Protein AF-A0A0E9MZZ8-F1 (afdb_monomer)

pLDDT: mean 83.66, std 13.47, range [46.06, 94.0]

Secondary structure (DSSP, 8-state):
-EEEEEEEEETT--EEEEEEEES---HHHHHHHHHHHHHHHHSSSTTEEEEEEEEEPTTSHHHHHHHHHHHHHT-S--------

Radius of gyration: 16.67 Å; Cα contacts (8 Å, |Δi|>4): 107; chains: 1; bounding box: 50×29×42 Å

Foldseek 3Di:
DFKKWKWWAFPVRDIDIDIDDDPDPDPVCVQVVVLVVVQVVVVHSNRTPDIDMDTDDCPDPRVVVVVVVVVVVVPPDDPPPPDD

Nearest PDB structures (foldseek):
  4v9f-assembly1_6  TM=6.180E-01  e=2.150E-01  Haloarcula marismortui ATCC 43049
  5hy3-assembly1_B  TM=7.407E-01  e=2.413E+00  Tequatrovirus T4
  6juo-assembly2_F  TM=4.780E-01  e=1.055E+00  Mycolici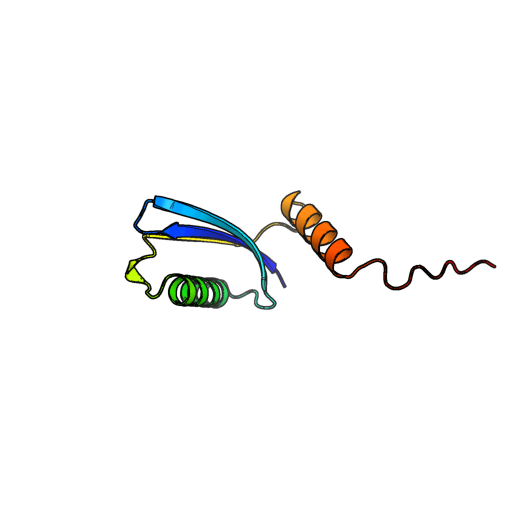bacterium smegmatis MC2 155
  6jum-assembly2_F  TM=4.688E-01  e=1.125E+00  Mycolicibacterium smegmatis MC2 155
  4irc-assembly1_F  TM=5.951E-01  e=4.015E+00  Escherichia coli K-12

Mean predicted aligned error: 8.0 Å

Organism: NCBI:txid1220578

Solvent-accessible surface area (backbone atoms only — not comparable to full-atom values): 5069 Å² total; per-residue (Å²): 102,43,40,28,41,37,42,38,24,34,68,90,65,54,77,49,74,49,78,47,76,40,74,62,84,51,63,70,57,53,50,53,57,51,53,51,52,49,17,66,74,70,73,38,61,83,46,51,67,46,77,51,75,44,82,52,54,83,85,38,69,68,43,53,53,52,52,51,52,52,52,60,74,62,48,95,75,74,86,71,80,85,74,129

Structure (mmCIF, N/CA/C/O backbone):
data_AF-A0A0E9MZZ8-F1
#
_entry.id   AF-A0A0E9MZZ8-F1
#
loop_
_atom_site.group_PDB
_atom_site.id
_atom_site.type_symbol
_atom_site.label_atom_id
_atom_site.label_alt_id
_atom_site.label_comp_id
_atom_site.label_asym_id
_atom_site.label_entity_id
_atom_site.label_seq_id
_atom_site.pdbx_PDB_ins_code
_atom_site.Cartn_x
_atom_site.Cartn_y
_atom_site.Cartn_z
_atom_site.occupancy
_atom_site.B_iso_or_equiv
_atom_site.auth_seq_id
_atom_site.auth_comp_id
_atom_site.auth_asym_id
_atom_site.auth_atom_id
_atom_site.pdbx_PDB_model_num
ATOM 1 N N . MET A 1 1 ? 10.272 -5.854 -5.759 1.00 77.19 1 MET A N 1
ATOM 2 C CA . MET A 1 1 ? 9.989 -4.439 -5.378 1.00 77.19 1 MET A CA 1
ATOM 3 C C . MET A 1 1 ? 8.813 -3.930 -6.187 1.00 77.19 1 MET A C 1
ATOM 5 O O . MET A 1 1 ? 8.984 -3.444 -7.308 1.00 77.19 1 MET A O 1
ATOM 9 N N . GLY A 1 2 ? 7.627 -4.062 -5.603 1.00 85.44 2 GLY A N 1
ATOM 10 C CA . GLY A 1 2 ? 6.387 -3.484 -6.105 1.00 85.44 2 GLY A CA 1
ATOM 11 C C . GLY A 1 2 ? 6.124 -2.105 -5.499 1.00 85.44 2 GLY A C 1
ATOM 12 O O . GLY A 1 2 ? 6.542 -1.811 -4.377 1.00 85.44 2 GLY A O 1
ATOM 13 N N . LEU A 1 3 ? 5.433 -1.250 -6.253 1.00 91.00 3 LEU A N 1
ATOM 14 C CA . LEU A 1 3 ? 4.804 -0.040 -5.733 1.00 91.00 3 LEU A CA 1
ATOM 15 C C . LEU A 1 3 ? 3.360 -0.394 -5.421 1.00 91.00 3 LEU A C 1
ATOM 17 O O . LEU A 1 3 ? 2.651 -0.876 -6.297 1.00 91.00 3 LEU A O 1
ATOM 21 N N . TYR A 1 4 ? 2.932 -0.133 -4.199 1.00 92.38 4 TYR A N 1
ATOM 22 C CA . TYR A 1 4 ? 1.582 -0.426 -3.752 1.00 92.38 4 TYR A CA 1
ATOM 23 C C . TYR A 1 4 ? 0.849 0.874 -3.470 1.00 92.38 4 TYR A C 1
ATOM 25 O O . TYR A 1 4 ? 1.430 1.794 -2.891 1.00 92.38 4 TYR A O 1
ATOM 33 N N . TRP A 1 5 ? -0.408 0.953 -3.890 1.00 91.88 5 TRP A N 1
ATOM 34 C CA . TRP A 1 5 ? -1.333 1.995 -3.472 1.00 91.88 5 TRP A CA 1
ATOM 35 C C . TRP A 1 5 ? -2.109 1.485 -2.272 1.00 91.88 5 TRP A C 1
ATOM 37 O O . TRP A 1 5 ? -2.696 0.406 -2.326 1.00 91.88 5 TRP A O 1
ATOM 47 N N . ILE A 1 6 ? -2.051 2.242 -1.186 1.00 93.25 6 ILE A N 1
ATOM 48 C CA . ILE A 1 6 ? -2.665 1.900 0.087 1.00 93.25 6 ILE A CA 1
ATOM 49 C C . ILE A 1 6 ? -3.778 2.899 0.355 1.00 93.25 6 ILE A C 1
ATOM 51 O O . ILE A 1 6 ? -3.549 4.108 0.261 1.00 93.25 6 ILE A O 1
ATOM 55 N N . THR A 1 7 ? -4.942 2.386 0.735 1.00 93.62 7 THR A N 1
ATOM 56 C CA . THR A 1 7 ? -6.103 3.180 1.132 1.00 93.62 7 THR A CA 1
ATOM 57 C C . THR A 1 7 ? -6.563 2.724 2.508 1.00 93.62 7 THR A C 1
ATOM 59 O O . THR A 1 7 ? -6.764 1.538 2.750 1.00 93.62 7 THR A O 1
ATOM 62 N N . ILE A 1 8 ? -6.726 3.678 3.420 1.00 93.12 8 ILE A N 1
ATOM 63 C CA . ILE A 1 8 ? -7.127 3.435 4.806 1.00 93.12 8 ILE A CA 1
ATOM 64 C C . ILE A 1 8 ? -8.273 4.377 5.131 1.00 93.12 8 ILE A C 1
ATOM 66 O O . ILE A 1 8 ? -8.158 5.584 4.919 1.00 93.12 8 ILE A O 1
ATOM 70 N N . VAL A 1 9 ? -9.365 3.835 5.657 1.00 94.00 9 VAL A N 1
ATOM 71 C CA . VAL A 1 9 ? -10.489 4.620 6.168 1.00 94.00 9 VAL A CA 1
ATOM 72 C C . VAL A 1 9 ? -10.573 4.390 7.664 1.00 94.00 9 VAL A C 1
ATOM 74 O O . VAL A 1 9 ? -10.672 3.244 8.108 1.00 94.00 9 VAL A O 1
ATOM 77 N N . ASP A 1 10 ? -10.511 5.468 8.438 1.00 92.31 10 ASP A N 1
ATOM 78 C CA . ASP A 1 10 ? -10.649 5.381 9.889 1.00 92.31 10 ASP A CA 1
ATOM 79 C C . ASP A 1 10 ? -12.125 5.312 10.333 1.00 92.31 10 ASP A C 1
ATOM 81 O O . ASP A 1 10 ? -13.055 5.444 9.531 1.00 92.31 10 ASP A O 1
ATOM 85 N N . ALA A 1 11 ? -12.356 5.078 11.625 1.00 91.00 11 ALA A N 1
ATOM 86 C CA . ALA A 1 11 ? -13.686 4.961 12.219 1.00 91.00 11 ALA A CA 1
ATOM 87 C C . ALA A 1 11 ? -14.523 6.246 12.078 1.00 91.00 11 ALA A C 1
ATOM 89 O O . ALA A 1 11 ? -15.750 6.172 12.049 1.00 91.00 11 ALA A O 1
ATOM 90 N N . SER A 1 12 ? -13.876 7.408 11.919 1.00 90.69 12 SER A N 1
ATOM 91 C CA . SER A 1 12 ? -14.549 8.685 11.647 1.00 90.69 12 SER A CA 1
ATOM 92 C C . SER A 1 12 ? -14.948 8.859 10.175 1.00 90.69 12 SER A C 1
ATOM 94 O O . SER A 1 12 ? -15.639 9.812 9.827 1.00 90.69 12 SER A O 1
ATOM 96 N N . GLY A 1 13 ? -14.532 7.937 9.299 1.00 90.94 13 GLY A N 1
ATOM 97 C CA . GLY A 1 13 ? -14.771 7.993 7.858 1.00 90.94 13 GLY A CA 1
ATOM 98 C C . GLY A 1 13 ? -13.721 8.790 7.085 1.00 90.94 13 GLY A C 1
ATOM 99 O O . GLY A 1 13 ? -13.841 8.933 5.867 1.00 90.94 13 GLY A O 1
ATOM 100 N N . ARG A 1 14 ? -12.672 9.293 7.745 1.00 92.12 14 ARG A N 1
ATOM 101 C CA . ARG A 1 14 ? -11.586 9.998 7.063 1.00 92.12 14 ARG A CA 1
ATOM 102 C C . ARG A 1 14 ? -10.739 9.000 6.277 1.00 92.12 14 ARG A C 1
ATOM 104 O O . ARG A 1 14 ? -10.323 7.960 6.789 1.00 92.12 14 ARG A O 1
ATOM 111 N N . LYS A 1 15 ? -10.461 9.356 5.022 1.00 93.38 15 LYS A N 1
ATOM 112 C CA . LYS A 1 15 ? -9.700 8.549 4.064 1.00 93.38 15 LYS A CA 1
ATOM 113 C C . LYS A 1 15 ? -8.256 9.040 3.970 1.00 93.38 15 LYS A C 1
ATOM 115 O O . LYS A 1 15 ? -8.015 10.227 3.764 1.00 93.38 15 LYS A O 1
ATOM 120 N N . MET A 1 16 ? -7.302 8.124 4.082 1.00 90.06 16 MET A N 1
ATOM 121 C CA . MET A 1 16 ? -5.876 8.363 3.858 1.00 90.06 16 MET A CA 1
ATOM 122 C C . MET A 1 16 ? -5.388 7.443 2.750 1.00 90.06 16 MET A C 1
ATOM 124 O O . MET A 1 1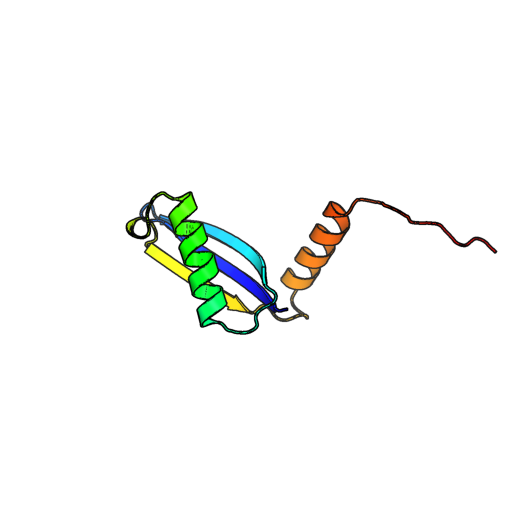6 ? -5.612 6.235 2.798 1.00 90.06 16 MET A O 1
ATOM 128 N N . GLU A 1 17 ? -4.713 8.017 1.757 1.00 91.88 17 GLU A N 1
ATOM 129 C CA . GLU A 1 17 ? -4.234 7.283 0.588 1.00 91.88 17 GLU A CA 1
ATOM 130 C C . GLU A 1 17 ? -2.787 7.632 0.273 1.00 91.88 17 GLU A C 1
ATOM 132 O O . GLU A 1 17 ? -2.344 8.766 0.474 1.00 91.88 17 GLU A O 1
ATOM 137 N N . GLY A 1 18 ? -2.046 6.667 -0.261 1.00 89.81 18 GLY A N 1
ATOM 138 C CA . GLY A 1 18 ? -0.695 6.929 -0.725 1.00 89.81 18 GLY A CA 1
ATOM 139 C C . GLY A 1 18 ? -0.037 5.745 -1.408 1.00 89.81 18 GLY A C 1
ATOM 140 O O . GLY A 1 18 ? -0.441 4.597 -1.248 1.00 89.81 18 GLY A O 1
ATOM 141 N N . ALA A 1 19 ? 1.026 6.041 -2.153 1.00 90.00 19 ALA A N 1
ATOM 142 C CA . ALA A 1 19 ? 1.862 5.034 -2.786 1.00 90.00 19 ALA A CA 1
ATOM 143 C C . ALA A 1 19 ? 3.109 4.744 -1.942 1.00 90.00 19 ALA A C 1
ATOM 145 O O . ALA A 1 19 ? 3.794 5.665 -1.480 1.00 90.00 19 ALA A O 1
ATOM 146 N N . ARG A 1 20 ? 3.465 3.467 -1.785 1.00 89.25 20 ARG A N 1
ATOM 147 C CA . ARG A 1 20 ? 4.701 3.060 -1.109 1.00 89.25 20 ARG A CA 1
ATOM 148 C C . ARG A 1 20 ? 5.347 1.875 -1.816 1.00 89.25 20 ARG A C 1
ATOM 150 O O . ARG A 1 20 ? 4.679 0.901 -2.142 1.00 89.25 20 ARG A O 1
ATOM 157 N N . ALA A 1 21 ? 6.656 1.957 -2.040 1.00 89.44 21 ALA A N 1
ATOM 158 C CA . ALA A 1 21 ? 7.423 0.819 -2.524 1.00 89.44 21 ALA A CA 1
ATOM 159 C C . ALA A 1 21 ? 7.773 -0.108 -1.357 1.00 89.44 21 ALA A C 1
ATOM 161 O O . ALA A 1 21 ? 8.223 0.362 -0.306 1.00 89.44 21 ALA A O 1
ATOM 162 N N . ILE A 1 22 ? 7.585 -1.409 -1.560 1.00 88.81 22 ILE A N 1
ATOM 163 C CA . ILE A 1 22 ? 8.014 -2.461 -0.640 1.00 88.81 22 ILE A CA 1
ATOM 164 C C . ILE A 1 22 ? 8.849 -3.479 -1.423 1.00 88.81 22 ILE A C 1
ATOM 166 O O . ILE A 1 22 ? 8.623 -3.715 -2.611 1.00 88.81 22 ILE A O 1
ATOM 170 N N . THR A 1 23 ? 9.868 -4.043 -0.777 1.00 86.19 23 THR A N 1
ATOM 171 C CA . THR A 1 23 ? 10.790 -4.997 -1.410 1.00 86.19 23 THR A CA 1
ATOM 172 C C . THR A 1 23 ? 10.197 -6.392 -1.566 1.00 86.19 23 THR A C 1
ATOM 174 O O . THR A 1 23 ? 10.641 -7.107 -2.458 1.00 86.19 23 THR A O 1
ATOM 177 N N . SER A 1 24 ? 9.193 -6.735 -0.758 1.00 84.12 24 SER A N 1
ATOM 178 C CA . SER A 1 24 ? 8.442 -7.987 -0.837 1.00 84.12 24 SER A CA 1
ATOM 179 C C . SER A 1 24 ? 7.382 -7.955 -1.939 1.00 84.12 24 SER A C 1
ATOM 181 O O . SER A 1 24 ? 6.717 -6.939 -2.158 1.00 84.12 24 SER A O 1
ATOM 183 N N . ASP A 1 25 ? 7.207 -9.090 -2.601 1.00 79.94 25 ASP A N 1
ATOM 184 C CA . ASP A 1 25 ? 6.119 -9.310 -3.553 1.00 79.94 25 ASP A CA 1
ATOM 185 C C . ASP A 1 25 ? 4.973 -10.140 -2.915 1.00 79.94 25 ASP A C 1
ATOM 187 O O . ASP A 1 25 ? 3.966 -10.411 -3.562 1.00 79.94 25 ASP A O 1
ATOM 191 N N . ASP A 1 26 ? 5.100 -10.499 -1.629 1.00 88.31 26 ASP A N 1
ATOM 192 C CA . ASP A 1 26 ? 4.073 -11.185 -0.835 1.00 88.31 26 ASP A CA 1
ATOM 193 C C . ASP A 1 26 ? 3.002 -10.192 -0.342 1.00 88.31 26 ASP A C 1
ATOM 195 O O . ASP A 1 26 ? 3.281 -9.300 0.471 1.00 88.31 26 ASP A O 1
ATOM 199 N N . LEU A 1 27 ? 1.773 -10.349 -0.846 1.00 83.31 27 LEU A N 1
ATOM 200 C CA . LEU A 1 27 ? 0.634 -9.486 -0.529 1.00 83.31 27 LEU A CA 1
ATOM 201 C C . LEU A 1 27 ? 0.215 -9.569 0.940 1.00 83.31 27 LEU A C 1
ATOM 203 O O . LEU A 1 27 ? -0.125 -8.532 1.510 1.00 83.31 27 LEU A O 1
ATOM 207 N N . ASP A 1 28 ? 0.292 -10.741 1.571 1.00 88.50 28 ASP A N 1
ATOM 208 C CA . ASP A 1 28 ? -0.090 -10.902 2.977 1.00 88.50 28 ASP A CA 1
ATOM 209 C C . ASP A 1 28 ? 0.897 -10.164 3.876 1.00 88.50 28 ASP A C 1
ATOM 211 O O . ASP A 1 28 ? 0.512 -9.483 4.835 1.00 88.50 28 ASP A O 1
ATOM 215 N N . PHE A 1 29 ? 2.184 -10.223 3.529 1.00 89.88 29 PHE A N 1
ATOM 216 C CA . PHE A 1 29 ? 3.203 -9.419 4.191 1.00 89.88 29 PHE A CA 1
ATOM 217 C C . PHE A 1 29 ? 2.934 -7.919 4.017 1.00 89.88 29 PHE A C 1
ATOM 219 O O . PHE A 1 29 ? 2.953 -7.167 4.996 1.00 89.88 29 PHE A O 1
ATOM 226 N N . VAL A 1 30 ? 2.678 -7.471 2.781 1.00 90.25 30 VAL A N 1
ATOM 227 C CA . VAL A 1 30 ? 2.419 -6.056 2.463 1.00 90.25 30 VAL A CA 1
ATOM 228 C C . VAL A 1 30 ? 1.217 -5.543 3.256 1.00 90.25 30 VAL A C 1
ATOM 230 O O . VAL A 1 30 ? 1.300 -4.495 3.906 1.00 90.25 30 VAL A O 1
ATOM 233 N N . PHE A 1 31 ? 0.123 -6.300 3.230 1.00 90.25 31 PHE A N 1
ATOM 234 C CA . PHE A 1 31 ? -1.113 -5.988 3.929 1.00 90.25 31 PHE A CA 1
ATOM 235 C C . PHE A 1 31 ? -0.866 -5.846 5.431 1.00 90.25 31 PHE A C 1
ATOM 237 O O . PHE A 1 31 ? -1.139 -4.793 6.012 1.00 90.25 31 PHE A O 1
ATOM 244 N N . ASN A 1 32 ? -0.261 -6.861 6.056 1.00 90.38 32 ASN A N 1
ATOM 245 C CA . ASN A 1 32 ? 0.016 -6.853 7.489 1.00 90.38 32 ASN A CA 1
ATOM 246 C C . ASN A 1 32 ? 0.963 -5.721 7.900 1.00 90.38 32 ASN A C 1
ATOM 248 O O . ASN A 1 32 ? 0.728 -5.056 8.912 1.00 90.38 32 ASN A O 1
ATOM 252 N N . HIS A 1 33 ? 2.019 -5.466 7.127 1.00 90.50 33 HIS A N 1
ATOM 253 C CA . HIS A 1 33 ? 2.989 -4.407 7.413 1.00 90.50 33 HIS A CA 1
ATOM 254 C C . HIS A 1 33 ? 2.330 -3.030 7.501 1.00 90.50 33 HIS A C 1
ATOM 256 O O . HIS A 1 33 ? 2.554 -2.281 8.455 1.00 90.50 33 HIS A O 1
ATOM 262 N N . PHE A 1 34 ? 1.516 -2.679 6.510 1.00 90.88 34 PHE A N 1
ATOM 263 C CA . PHE A 1 34 ? 0.879 -1.367 6.463 1.00 90.88 34 PHE A CA 1
ATOM 264 C C . PHE A 1 34 ? -0.306 -1.255 7.418 1.00 90.88 34 PHE A C 1
ATOM 266 O O . PHE A 1 34 ? -0.437 -0.214 8.063 1.00 90.88 34 PHE A O 1
ATOM 273 N N . LEU A 1 35 ?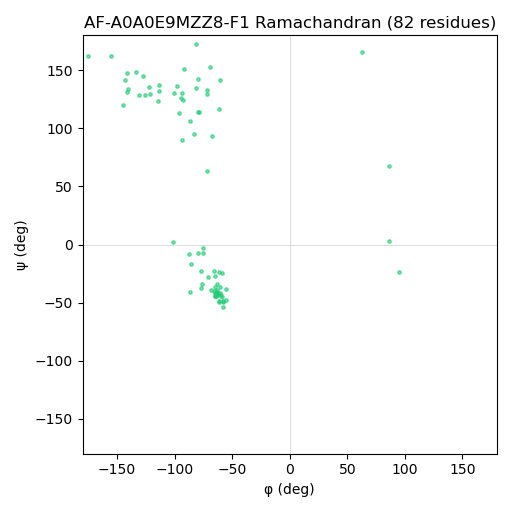 -1.100 -2.316 7.585 1.00 90.44 35 LEU A N 1
ATOM 274 C CA . LEU A 1 35 ? -2.178 -2.343 8.571 1.00 90.44 35 LEU A CA 1
ATOM 275 C C . LEU A 1 35 ? -1.637 -2.109 9.990 1.00 90.44 35 LEU A C 1
ATOM 277 O O . LEU A 1 35 ? -2.180 -1.298 10.738 1.00 90.44 35 LEU A O 1
ATOM 281 N N . ASN A 1 36 ? -0.533 -2.768 10.354 1.00 91.19 36 ASN A N 1
ATOM 282 C CA . ASN A 1 36 ? 0.110 -2.569 11.655 1.00 91.19 36 ASN A CA 1
ATOM 283 C C . ASN A 1 36 ? 0.650 -1.142 11.825 1.00 91.19 36 ASN A C 1
ATOM 285 O O . ASN A 1 36 ? 0.469 -0.536 12.879 1.00 91.19 36 ASN A O 1
ATOM 289 N N . LYS A 1 37 ? 1.276 -0.569 10.788 1.00 89.56 37 LYS A N 1
ATOM 290 C CA . LYS A 1 37 ? 1.753 0.826 10.829 1.00 89.56 37 LYS A CA 1
ATOM 291 C C . LYS A 1 37 ? 0.622 1.833 10.991 1.00 89.56 37 LYS A C 1
ATOM 293 O O . LYS A 1 37 ? 0.768 2.804 11.733 1.00 89.56 37 LYS A O 1
ATOM 298 N N . ALA A 1 38 ? -0.486 1.609 10.295 1.00 88.94 38 ALA A N 1
ATOM 299 C CA . ALA A 1 38 ? -1.678 2.428 10.414 1.00 88.94 38 ALA A CA 1
ATOM 300 C C . ALA A 1 38 ? -2.228 2.381 11.840 1.00 88.94 38 ALA A C 1
ATOM 302 O O . ALA A 1 38 ? -2.418 3.427 12.453 1.00 88.94 38 ALA A O 1
ATOM 303 N N . ALA A 1 39 ? -2.370 1.177 12.398 1.00 90.50 39 ALA A N 1
ATOM 304 C CA . ALA A 1 39 ? -2.859 0.983 13.756 1.00 90.50 39 ALA A CA 1
ATOM 305 C C . ALA A 1 39 ? -1.954 1.654 14.795 1.00 90.50 39 ALA A C 1
ATOM 307 O O . ALA A 1 39 ? -2.449 2.321 15.695 1.00 90.50 39 ALA A O 1
ATOM 308 N N . ALA A 1 40 ? -0.631 1.556 14.635 1.00 90.38 40 ALA A N 1
ATOM 309 C CA . ALA A 1 40 ? 0.320 2.242 15.507 1.00 90.38 40 ALA A CA 1
ATOM 310 C C . ALA A 1 40 ? 0.203 3.775 15.426 1.00 90.38 40 ALA A C 1
ATOM 312 O O . ALA A 1 40 ? 0.389 4.457 16.426 1.00 90.38 40 ALA A O 1
ATOM 313 N N . THR A 1 41 ? -0.129 4.319 14.251 1.00 88.06 41 THR A N 1
ATOM 314 C CA . THR A 1 41 ? -0.313 5.769 14.056 1.00 88.06 41 THR A CA 1
ATOM 315 C C . THR A 1 41 ? -1.648 6.257 14.629 1.00 88.06 41 THR A C 1
ATOM 317 O O . THR A 1 41 ? -1.728 7.375 15.127 1.00 88.06 41 THR A O 1
ATOM 320 N N . MET A 1 42 ? -2.694 5.430 14.564 1.00 86.50 42 MET A N 1
ATOM 321 C CA . MET A 1 42 ? -4.033 5.746 15.082 1.00 86.50 42 MET A CA 1
ATOM 322 C C . MET A 1 42 ? -4.200 5.423 16.574 1.00 86.50 42 MET A C 1
ATOM 324 O O . MET A 1 42 ? -5.123 5.907 17.216 1.00 86.50 42 MET A O 1
ATOM 328 N N . GLY A 1 43 ? -3.313 4.608 17.143 1.00 87.75 43 GLY A N 1
ATOM 329 C CA . GLY A 1 43 ? -3.367 4.156 18.533 1.00 87.75 43 GLY A CA 1
ATOM 330 C C . GLY A 1 43 ? -4.047 2.797 18.720 1.00 87.75 43 GLY A C 1
ATOM 331 O O . GLY A 1 43 ? -3.735 2.103 19.684 1.00 87.75 43 GLY A O 1
ATOM 332 N N . SER A 1 44 ? -4.914 2.357 17.800 1.00 88.69 44 SER A N 1
ATOM 333 C CA . SER A 1 44 ? -5.452 0.990 17.800 1.00 88.69 44 SER A CA 1
ATOM 334 C C . SER A 1 44 ? -5.902 0.529 16.409 1.00 88.69 44 SER A C 1
ATOM 336 O O . SER A 1 44 ? -6.124 1.333 15.502 1.00 88.69 44 SER A O 1
ATOM 338 N N . ARG A 1 45 ? -6.055 -0.793 16.235 1.00 86.69 45 ARG A N 1
ATOM 339 C CA . ARG A 1 45 ? -6.639 -1.390 15.019 1.00 86.69 45 ARG A CA 1
ATOM 340 C C . ARG A 1 45 ? -8.141 -1.144 14.893 1.00 86.69 45 ARG A C 1
ATOM 342 O O . ARG A 1 45 ? -8.637 -1.091 13.778 1.00 86.69 45 ARG A O 1
ATOM 349 N N . GLU A 1 46 ? -8.849 -0.973 16.005 1.00 89.50 46 GLU A N 1
ATOM 350 C CA . GLU A 1 46 ? -10.305 -0.755 16.027 1.00 89.50 46 GLU A CA 1
ATOM 351 C C . GLU A 1 46 ? -10.704 0.578 15.387 1.00 89.50 46 GLU A C 1
ATOM 353 O O . GLU A 1 46 ? -11.817 0.735 14.895 1.00 89.50 46 GLU A O 1
ATOM 358 N N . GLN A 1 47 ? -9.773 1.533 15.341 1.00 90.12 47 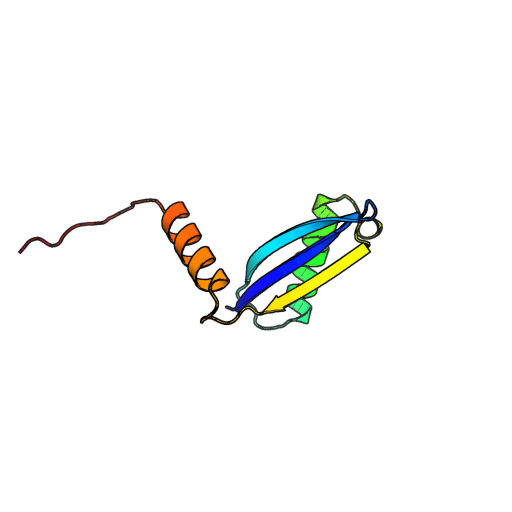GLN A N 1
ATOM 359 C CA . GLN A 1 47 ? -9.970 2.790 14.628 1.00 90.12 47 GLN A CA 1
ATOM 360 C C . GLN A 1 47 ? -9.868 2.646 13.107 1.00 90.12 47 GLN A C 1
ATOM 362 O O . GLN A 1 47 ? -10.153 3.608 12.402 1.00 90.12 47 GLN A O 1
ATOM 367 N N . ILE A 1 48 ? -9.480 1.482 12.578 1.00 92.56 48 ILE A N 1
ATOM 368 C CA . ILE A 1 48 ? -9.413 1.220 11.140 1.00 92.56 48 ILE A CA 1
ATOM 369 C C . ILE A 1 48 ? -10.702 0.524 10.718 1.00 92.56 48 ILE A C 1
ATOM 371 O O . ILE A 1 48 ? -10.955 -0.622 11.077 1.00 92.56 48 ILE A O 1
ATOM 375 N N . ARG A 1 49 ? -11.505 1.210 9.908 1.00 92.31 49 ARG A N 1
ATOM 376 C CA . ARG A 1 49 ? -12.763 0.678 9.382 1.00 92.31 49 ARG A CA 1
ATOM 377 C C . ARG A 1 49 ? -12.560 -0.125 8.103 1.00 92.31 49 ARG A C 1
ATOM 379 O O . ARG A 1 49 ? -13.211 -1.144 7.903 1.00 92.31 49 ARG A O 1
ATOM 386 N N . TYR A 1 50 ? -11.697 0.365 7.219 1.00 91.06 50 TYR A N 1
ATOM 387 C CA . TYR A 1 50 ? -11.385 -0.273 5.945 1.00 91.06 50 TYR A CA 1
ATOM 388 C C . TYR A 1 50 ? -9.907 -0.096 5.628 1.00 91.06 50 TYR A C 1
ATOM 390 O O . TYR A 1 50 ? -9.330 0.968 5.869 1.00 91.06 50 TYR A O 1
ATOM 398 N N . TYR A 1 51 ? -9.313 -1.139 5.068 1.00 90.81 51 TYR A N 1
ATOM 399 C CA . TYR A 1 51 ? -7.932 -1.143 4.629 1.00 90.81 51 TYR A CA 1
ATOM 400 C C . TYR A 1 51 ? -7.835 -1.917 3.315 1.00 90.81 51 TYR A C 1
ATOM 402 O O . TYR A 1 51 ? -8.331 -3.038 3.222 1.00 90.81 51 TYR A 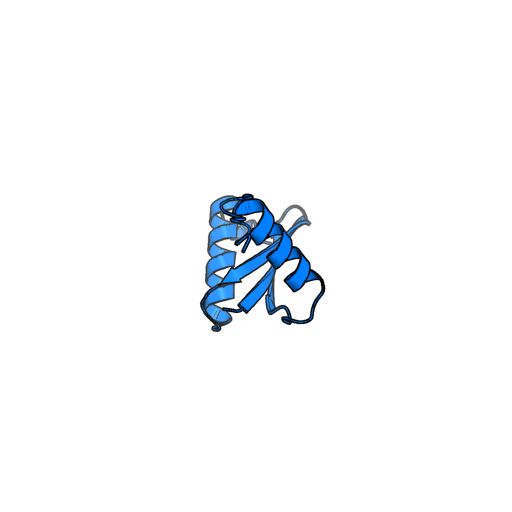O 1
ATOM 410 N N . ASP A 1 52 ? -7.174 -1.323 2.327 1.00 91.69 52 ASP A N 1
ATOM 411 C CA . ASP A 1 52 ? -6.976 -1.914 1.008 1.00 91.69 52 ASP A CA 1
ATOM 412 C C . ASP A 1 52 ? -5.580 -1.610 0.475 1.00 91.69 52 ASP A C 1
ATOM 414 O O . ASP A 1 52 ? -4.979 -0.569 0.770 1.00 91.69 52 ASP A O 1
ATOM 418 N N . CYS A 1 53 ? -5.054 -2.550 -0.300 1.00 91.12 53 CYS A N 1
ATOM 419 C CA . CYS A 1 53 ? -3.730 -2.478 -0.873 1.00 91.12 53 CYS A CA 1
ATOM 420 C C . CYS A 1 53 ? -3.711 -3.124 -2.256 1.00 91.12 53 CYS A C 1
ATOM 422 O O . CYS A 1 53 ? -3.943 -4.320 -2.404 1.00 91.12 53 CYS A O 1
ATOM 424 N N . MET A 1 54 ? -3.357 -2.332 -3.267 1.00 90.75 54 MET A N 1
ATOM 425 C CA . MET A 1 54 ? -3.259 -2.795 -4.648 1.00 90.75 54 MET A CA 1
ATOM 426 C C . MET A 1 54 ? -1.861 -2.556 -5.197 1.00 90.75 54 MET A C 1
ATOM 428 O O . MET A 1 54 ? -1.291 -1.472 -5.042 1.00 90.75 54 MET A O 1
ATOM 432 N N . MET A 1 55 ? -1.311 -3.550 -5.893 1.00 91.69 55 MET A N 1
ATOM 433 C CA . MET A 1 55 ? -0.061 -3.371 -6.622 1.00 91.69 55 MET A CA 1
ATOM 434 C C . MET A 1 55 ? -0.291 -2.500 -7.859 1.00 91.69 55 MET A C 1
ATOM 436 O O . MET A 1 55 ? -1.171 -2.746 -8.681 1.00 91.69 55 MET A O 1
ATOM 440 N N . ILE A 1 56 ? 0.546 -1.482 -8.006 1.00 91.75 56 ILE A N 1
ATOM 441 C CA . ILE A 1 56 ? 0.493 -0.521 -9.096 1.00 91.75 56 ILE A CA 1
ATOM 442 C C . ILE A 1 56 ? 1.422 -0.953 -10.226 1.00 91.75 56 ILE A C 1
ATOM 444 O O . ILE A 1 56 ? 2.609 -1.217 -10.027 1.00 91.75 56 ILE A O 1
ATOM 448 N N . SER A 1 57 ? 0.879 -0.964 -11.446 1.00 89.69 57 SER A N 1
ATOM 449 C CA . SER A 1 57 ? 1.650 -1.241 -12.657 1.00 89.69 57 SER A CA 1
ATOM 450 C C . SER A 1 57 ? 2.772 -0.222 -12.853 1.00 89.69 57 SER A C 1
ATOM 452 O O . SER A 1 57 ? 2.577 0.988 -12.685 1.00 89.69 57 SER A O 1
ATOM 454 N N . ARG A 1 58 ? 3.928 -0.710 -13.317 1.00 87.69 58 ARG A N 1
ATOM 455 C CA . ARG A 1 58 ? 5.094 0.112 -13.680 1.00 87.69 58 ARG A CA 1
ATOM 456 C C . ARG A 1 58 ? 4.796 1.139 -14.774 1.00 87.69 58 ARG A C 1
ATOM 458 O O . ARG A 1 58 ? 5.458 2.168 -14.842 1.00 87.69 58 ARG A O 1
ATOM 465 N N . ASN A 1 59 ? 3.781 0.880 -15.597 1.00 88.50 59 ASN A N 1
ATOM 466 C CA . ASN A 1 59 ? 3.383 1.770 -16.689 1.00 88.50 59 ASN A CA 1
ATOM 467 C C . ASN A 1 59 ? 2.377 2.846 -16.252 1.00 88.50 59 ASN A C 1
ATOM 469 O O . ASN A 1 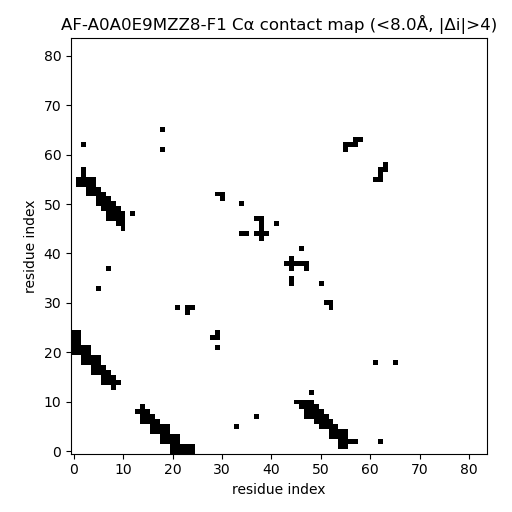59 ? 2.071 3.748 -17.032 1.00 88.50 59 ASN A O 1
ATOM 473 N N . SER A 1 60 ? 1.858 2.769 -15.024 1.00 88.44 60 SER A N 1
ATOM 474 C CA . SER A 1 60 ? 0.852 3.712 -14.537 1.00 88.44 60 SER A CA 1
ATOM 475 C C . SER A 1 60 ? 1.426 5.125 -14.320 1.00 88.44 60 SER A C 1
ATOM 477 O O . SER A 1 60 ? 2.606 5.277 -13.981 1.00 88.44 60 SER A O 1
ATOM 479 N N . PRO A 1 61 ? 0.592 6.177 -14.423 1.00 88.38 61 PRO A N 1
ATOM 480 C CA . PRO A 1 61 ? 0.984 7.535 -14.044 1.00 88.38 61 PRO A CA 1
ATOM 481 C C . PRO A 1 61 ? 1.485 7.624 -12.596 1.00 88.38 61 PRO A C 1
ATOM 483 O O . PRO A 1 61 ? 2.496 8.269 -12.335 1.00 88.38 61 PRO A O 1
ATOM 486 N N . LYS A 1 62 ? 0.856 6.887 -11.669 1.00 85.69 62 LYS A N 1
ATOM 487 C CA . LYS A 1 62 ? 1.246 6.838 -10.250 1.00 85.69 62 LYS A CA 1
ATOM 488 C C . LYS A 1 62 ? 2.660 6.318 -10.026 1.00 85.69 62 LYS A C 1
ATOM 490 O O . LYS A 1 62 ? 3.368 6.828 -9.159 1.00 85.69 62 LYS A O 1
ATOM 495 N N . TRP A 1 63 ? 3.097 5.346 -10.822 1.00 89.62 63 TRP A N 1
ATOM 496 C CA . TRP A 1 63 ? 4.478 4.878 -10.770 1.00 89.62 63 TRP A CA 1
ATOM 497 C C . TRP A 1 63 ? 5.463 5.968 -11.198 1.00 89.62 63 TRP A C 1
ATOM 499 O O . TRP A 1 63 ? 6.472 6.196 -10.528 1.00 89.62 63 TRP A O 1
ATOM 509 N N . LYS A 1 64 ? 5.148 6.686 -12.281 1.00 88.06 64 LYS A N 1
ATOM 510 C CA . LYS A 1 64 ? 5.972 7.796 -12.781 1.00 88.06 64 LYS A CA 1
ATOM 511 C C . LYS A 1 64 ? 6.034 8.950 -11.775 1.00 88.06 64 LYS A C 1
ATOM 513 O O . LYS A 1 64 ? 7.125 9.437 -11.487 1.00 88.06 64 LYS A O 1
ATOM 518 N N . GLU A 1 65 ? 4.898 9.334 -11.186 1.00 88.62 65 GLU A N 1
ATOM 519 C CA . GLU A 1 65 ? 4.820 10.333 -10.105 1.00 88.62 65 GLU A CA 1
ATOM 520 C C . GLU A 1 65 ? 5.719 9.942 -8.925 1.00 88.62 65 GLU A C 1
ATOM 522 O O . GLU A 1 65 ? 6.526 10.746 -8.456 1.00 88.62 65 GLU A O 1
ATOM 527 N N . TYR A 1 66 ? 5.634 8.686 -8.475 1.00 87.81 66 TYR A N 1
ATOM 528 C CA . TYR A 1 66 ? 6.463 8.176 -7.385 1.00 87.81 66 TYR A CA 1
ATOM 529 C C . TYR A 1 66 ? 7.962 8.258 -7.707 1.00 87.81 66 TYR A C 1
ATOM 531 O O . TYR A 1 66 ? 8.757 8.684 -6.866 1.00 87.81 66 TYR A O 1
ATOM 539 N N . GLN A 1 67 ? 8.361 7.890 -8.929 1.00 87.06 67 GLN A N 1
ATOM 540 C CA . GLN A 1 67 ? 9.751 7.994 -9.378 1.00 87.06 67 GLN A CA 1
ATOM 541 C C . GLN A 1 67 ? 10.249 9.445 -9.386 1.00 87.06 67 GLN A C 1
ATOM 543 O O . GLN A 1 67 ? 11.353 9.709 -8.908 1.00 87.06 67 GLN A O 1
ATOM 548 N N . GLN A 1 68 ? 9.438 10.390 -9.869 1.00 86.19 68 GLN A N 1
ATOM 549 C CA . GLN A 1 68 ? 9.788 11.813 -9.884 1.00 86.19 68 GLN A CA 1
ATOM 550 C C . GLN A 1 68 ? 9.930 12.381 -8.466 1.00 86.19 68 GLN A C 1
ATOM 552 O O . GLN A 1 68 ? 10.916 13.054 -8.171 1.00 86.19 68 GLN A O 1
ATOM 557 N N . GLN A 1 69 ? 9.008 12.053 -7.557 1.00 84.81 69 GLN A N 1
ATOM 558 C CA . GLN A 1 69 ? 9.089 12.475 -6.154 1.00 84.81 69 GLN A CA 1
ATOM 559 C C . GLN A 1 69 ? 10.325 11.899 -5.449 1.00 84.81 69 GLN A C 1
ATOM 561 O O . GLN A 1 69 ? 10.973 12.589 -4.661 1.00 84.81 69 GLN A O 1
ATOM 566 N N . GLN A 1 70 ? 10.684 10.644 -5.735 1.00 82.31 70 GLN A N 1
ATOM 567 C CA . GLN A 1 70 ? 11.909 10.036 -5.208 1.00 82.31 70 GLN A CA 1
ATOM 568 C C . GLN A 1 70 ? 13.171 10.710 -5.757 1.00 82.31 70 GLN A C 1
ATOM 570 O O . GLN A 1 70 ? 14.118 10.930 -5.004 1.00 82.31 70 GLN A O 1
ATOM 575 N N . ALA A 1 71 ? 13.186 11.073 -7.042 1.00 78.25 71 ALA A N 1
ATOM 576 C CA . ALA A 1 71 ? 14.288 11.823 -7.641 1.00 78.25 71 ALA A CA 1
ATOM 577 C C . ALA A 1 71 ? 14.440 13.217 -7.006 1.00 78.25 71 ALA A C 1
ATOM 579 O O . ALA A 1 71 ? 15.552 13.615 -6.673 1.00 78.25 71 ALA A O 1
ATOM 580 N N . GLN A 1 72 ? 13.331 13.918 -6.750 1.00 74.25 72 GLN A N 1
ATOM 581 C CA . GLN A 1 72 ? 13.336 15.221 -6.074 1.00 74.25 72 GLN A CA 1
ATOM 582 C C . GLN A 1 72 ? 13.817 15.126 -4.618 1.00 74.25 72 GLN A C 1
ATOM 584 O O . GLN A 1 72 ? 14.629 15.939 -4.183 1.00 74.25 72 GLN A O 1
ATOM 589 N N . ARG A 1 73 ? 13.384 14.102 -3.868 1.00 66.25 73 ARG A N 1
ATOM 590 C CA . ARG A 1 73 ? 13.832 13.854 -2.483 1.00 66.25 73 ARG A CA 1
ATOM 591 C C . ARG A 1 73 ? 15.313 13.506 -2.368 1.00 66.25 73 ARG A C 1
ATOM 593 O O . ARG A 1 73 ? 15.910 13.758 -1.328 1.00 66.25 73 ARG A O 1
ATOM 600 N N . ARG A 1 74 ? 15.908 12.934 -3.418 1.00 59.75 74 ARG A N 1
ATOM 601 C CA . ARG A 1 74 ? 17.353 12.665 -3.488 1.00 59.75 74 ARG A CA 1
ATOM 602 C C . ARG A 1 74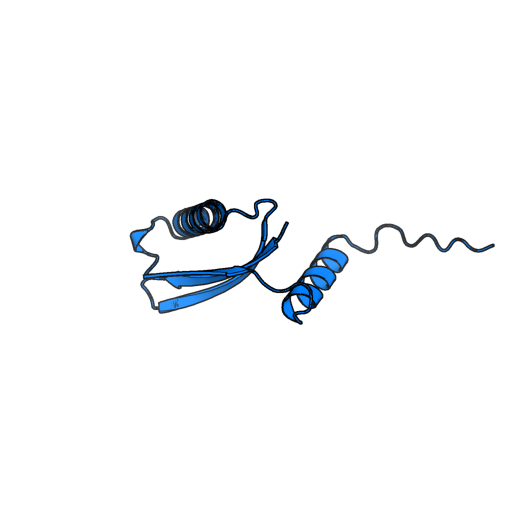 ? 18.189 13.925 -3.752 1.00 59.75 74 ARG A C 1
ATOM 604 O O . ARG A 1 74 ? 19.413 13.834 -3.709 1.00 59.75 74 ARG A O 1
ATOM 611 N N . GLY A 1 75 ? 17.545 15.080 -3.953 1.00 49.28 75 GLY A N 1
ATOM 612 C CA . GLY A 1 75 ? 18.186 16.362 -4.231 1.00 49.28 75 GLY A CA 1
ATOM 613 C C . GLY A 1 75 ? 18.972 16.364 -5.551 1.00 49.28 75 GLY A C 1
ATOM 614 O O . GLY A 1 75 ? 19.274 15.310 -6.115 1.00 49.28 75 GLY A O 1
ATOM 615 N N . PRO A 1 76 ? 19.357 17.540 -6.071 1.00 49.75 76 PRO A N 1
ATOM 616 C CA . PRO A 1 76 ? 20.329 17.655 -7.155 1.00 49.75 76 PRO A CA 1
ATOM 617 C C . PRO A 1 76 ? 21.744 17.325 -6.635 1.00 49.75 76 PRO A C 1
ATOM 619 O O . PRO A 1 76 ? 22.638 18.162 -6.598 1.00 49.75 76 PRO A O 1
ATOM 622 N N . GLY A 1 77 ? 21.958 16.090 -6.186 1.00 54.72 77 GLY A N 1
ATOM 623 C CA . GLY A 1 77 ? 23.251 15.586 -5.741 1.00 54.72 77 GLY A CA 1
ATOM 624 C C . GLY A 1 77 ? 23.983 14.877 -6.876 1.00 54.72 77 GLY A C 1
ATOM 625 O O . GLY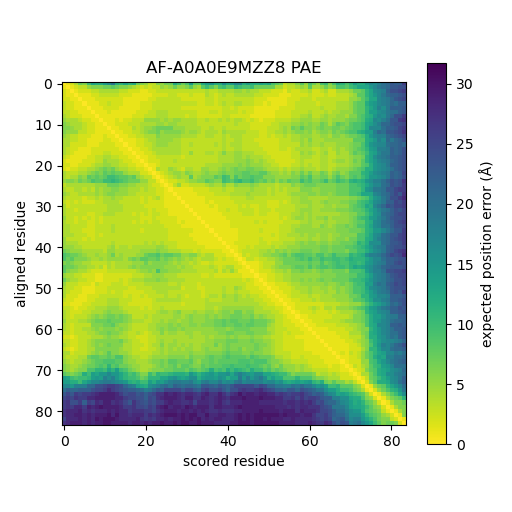 A 1 77 ? 23.865 13.663 -7.003 1.00 54.72 77 GLY A O 1
ATOM 626 N N . LYS A 1 78 ? 24.789 15.640 -7.632 1.00 47.38 78 LYS A N 1
ATOM 627 C CA . LYS A 1 78 ? 25.736 15.227 -8.698 1.00 47.38 78 LYS A CA 1
ATOM 628 C C . LYS A 1 78 ? 25.164 15.063 -10.115 1.00 47.38 78 LYS A C 1
ATOM 630 O O . LYS A 1 78 ? 25.255 13.995 -10.710 1.00 47.38 78 LYS A O 1
ATOM 635 N N . TYR A 1 79 ? 24.754 16.170 -10.733 1.00 48.38 79 TYR A N 1
ATOM 636 C CA . TYR A 1 79 ? 25.003 16.325 -12.171 1.00 48.38 79 TYR A CA 1
ATOM 637 C C . TYR A 1 79 ? 26.437 16.855 -12.330 1.00 48.38 79 TYR A C 1
ATOM 639 O O . TYR A 1 79 ? 26.686 18.049 -12.194 1.00 48.38 79 TYR A O 1
ATOM 647 N N . ARG A 1 80 ? 27.413 15.962 -12.541 1.00 50.41 80 ARG A N 1
ATOM 648 C CA . ARG A 1 80 ? 28.686 16.353 -13.165 1.00 50.41 80 ARG A CA 1
ATOM 649 C C . ARG A 1 80 ? 28.443 16.241 -14.669 1.00 50.41 80 ARG A C 1
ATOM 651 O O . ARG A 1 80 ? 28.352 15.110 -15.144 1.00 50.41 80 ARG A O 1
ATOM 658 N N . PRO A 1 81 ? 28.308 17.339 -15.431 1.00 50.72 81 PRO A N 1
ATOM 659 C CA . PRO A 1 81 ? 28.457 17.216 -16.869 1.00 50.72 81 PRO A CA 1
ATOM 660 C C . PRO A 1 81 ? 29.886 16.724 -17.118 1.00 50.72 81 PRO A C 1
ATOM 662 O O . PRO A 1 81 ? 30.847 17.404 -16.759 1.00 50.72 81 PRO A O 1
ATOM 665 N N . MET A 1 82 ? 30.041 15.527 -17.688 1.00 54.25 82 MET A N 1
ATOM 666 C CA . MET A 1 82 ? 31.277 15.216 -18.396 1.00 54.25 82 MET A CA 1
A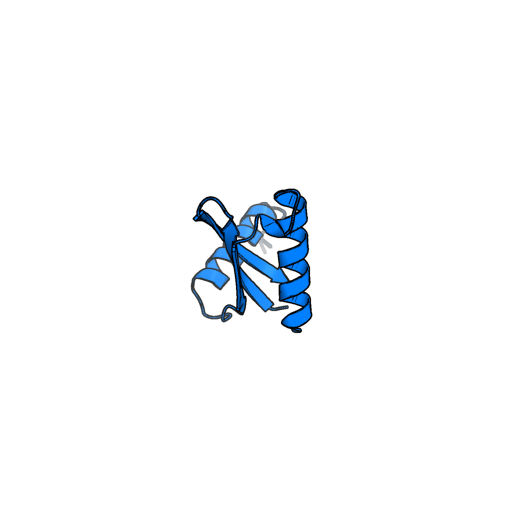TOM 667 C C . MET A 1 82 ? 31.283 16.120 -19.628 1.00 54.25 82 MET A C 1
ATOM 669 O O . MET A 1 82 ? 30.645 15.812 -20.631 1.00 54.25 82 MET A O 1
ATOM 673 N N . ARG A 1 83 ? 31.912 17.292 -19.511 1.00 46.06 83 ARG A N 1
ATOM 674 C CA . ARG A 1 83 ? 32.377 18.026 -20.683 1.00 46.06 83 ARG A CA 1
ATOM 675 C C . ARG A 1 83 ? 33.676 17.362 -21.122 1.00 46.06 83 ARG A C 1
ATOM 677 O O . ARG A 1 83 ? 34.634 17.346 -20.348 1.00 46.06 83 ARG A O 1
ATOM 684 N N . GLY A 1 84 ? 33.629 16.755 -22.305 1.00 49.06 84 GLY A N 1
ATOM 685 C CA . GLY A 1 84 ? 34.810 16.614 -23.153 1.00 49.06 84 GLY A CA 1
ATOM 686 C C . GLY A 1 84 ? 35.222 17.955 -23.743 1.00 49.06 84 GLY A C 1
ATOM 687 O O . GLY A 1 84 ? 34.524 18.965 -23.474 1.00 49.06 84 GLY A O 1
#

Sequence (84 aa):
MGLYWITIVDASGRKMEGARAITSDDLDFVFNHFLNKAAATMGSREQIRYYDCMMISRNSPKWKEYQQQQAQRRGPGKYRPMRG